Protein AF-A0A7K0PP80-F1 (afdb_monomer)

pLDDT: mean 89.31, std 12.31, range [42.62, 97.88]

Nearest PDB structures (foldseek):
  7o0x-assembly1_C2  TM=4.422E-01  e=7.930E+00  Gemmatimonas phototrophica
  3tul-assembly5_B  TM=4.172E-01  e=7.485E+00  Salmonella enterica subsp. enterica serovar Typhimurium

Solvent-accessible surface area (backbone atoms only — not comparable to full-atom values): 4107 Å² total; per-residue (Å²): 133,89,82,70,53,72,67,57,47,51,51,53,52,51,52,38,52,51,51,24,52,51,23,45,53,48,19,52,48,34,56,71,46,39,82,81,47,61,79,92,53,33,64,58,30,52,51,51,20,51,52,26,42,54,49,20,55,50,33,49,51,51,46,52,51,52,46,65,72,46,63,72,77,76,121

Foldseek 3Di:
DDDDDPVRLVVVLVVLVVLLVVLQVLLVCLVVCLVVDDVVCSVVSNVSSVVSVVSNVVSVVVNVVSCVVVVNDPD

Mean predicted aligned error: 5.25 Å

Structure (mmCIF, N/CA/C/O backbone):
data_AF-A0A7K0PP80-F1
#
_entry.id   AF-A0A7K0PP80-F1
#
loop_
_atom_site.group_PDB
_atom_site.id
_atom_site.type_symbol
_atom_site.label_atom_id
_atom_site.label_alt_id
_atom_site.label_comp_id
_atom_site.label_asym_id
_atom_site.label_entity_id
_atom_site.label_seq_id
_atom_site.pdbx_PDB_ins_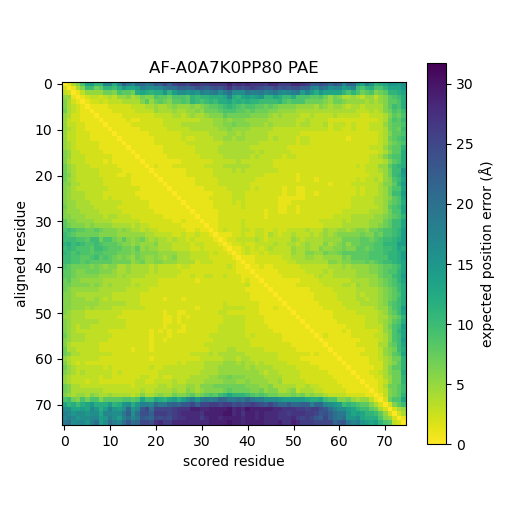code
_atom_site.Cartn_x
_atom_site.Cartn_y
_atom_site.Cartn_z
_atom_site.occupancy
_atom_site.B_iso_or_equiv
_atom_site.auth_seq_id
_atom_site.auth_comp_id
_atom_site.auth_asym_id
_atom_site.auth_atom_id
_atom_site.pdbx_PDB_model_num
ATOM 1 N N . MET A 1 1 ? 18.288 -11.747 -21.688 1.00 57.50 1 MET A N 1
ATOM 2 C CA . MET A 1 1 ? 17.446 -10.893 -20.826 1.00 57.50 1 MET A CA 1
ATOM 3 C C . MET A 1 1 ? 16.057 -10.898 -21.454 1.00 57.50 1 MET A C 1
ATOM 5 O O . MET A 1 1 ? 15.993 -10.972 -22.673 1.00 57.50 1 MET A O 1
ATOM 9 N N . LEU A 1 2 ? 14.977 -10.984 -20.676 1.00 66.12 2 LEU A N 1
ATOM 10 C CA . LEU A 1 2 ? 13.619 -10.904 -21.232 1.00 66.12 2 LEU A CA 1
ATOM 11 C C . LEU A 1 2 ? 13.306 -9.429 -21.490 1.00 66.12 2 LEU A C 1
ATOM 13 O O . LEU A 1 2 ? 13.205 -8.669 -20.531 1.00 66.12 2 LEU A O 1
ATOM 17 N N . ASP A 1 3 ? 13.162 -9.049 -22.757 1.00 77.75 3 ASP A N 1
ATOM 18 C CA . ASP A 1 3 ? 12.790 -7.686 -23.134 1.00 77.75 3 ASP A CA 1
ATOM 19 C C . ASP A 1 3 ? 11.269 -7.531 -23.100 1.00 77.75 3 ASP A C 1
ATOM 21 O O . ASP A 1 3 ? 10.526 -8.254 -23.769 1.00 77.75 3 ASP A O 1
ATOM 25 N N . LEU A 1 4 ? 10.798 -6.589 -22.284 1.00 82.38 4 LEU A N 1
ATOM 26 C CA . LEU A 1 4 ? 9.390 -6.215 -22.220 1.00 82.38 4 LEU A CA 1
ATOM 27 C C . LEU A 1 4 ? 9.092 -5.194 -23.316 1.00 82.38 4 LEU A C 1
ATOM 29 O O . LEU A 1 4 ? 9.819 -4.218 -23.486 1.00 82.38 4 LEU A O 1
ATOM 33 N N . THR A 1 5 ? 7.973 -5.363 -24.016 1.00 89.00 5 THR A N 1
ATOM 34 C CA . THR A 1 5 ? 7.454 -4.282 -24.866 1.00 89.00 5 THR A CA 1
ATOM 35 C C . THR A 1 5 ? 7.071 -3.076 -24.001 1.00 89.00 5 THR A C 1
ATOM 37 O O . THR A 1 5 ? 6.687 -3.231 -22.837 1.00 89.00 5 THR A O 1
ATOM 40 N N . ALA A 1 6 ? 7.101 -1.867 -24.571 1.00 85.75 6 ALA A N 1
ATOM 41 C CA . ALA A 1 6 ? 6.772 -0.634 -23.848 1.00 85.75 6 ALA A CA 1
ATOM 42 C C . ALA A 1 6 ? 5.410 -0.700 -23.127 1.00 85.75 6 ALA A C 1
ATOM 44 O O . ALA A 1 6 ? 5.272 -0.237 -21.996 1.00 85.75 6 ALA A O 1
ATOM 45 N N . ASN A 1 7 ? 4.407 -1.333 -23.741 1.00 89.75 7 ASN A N 1
ATOM 46 C CA . ASN A 1 7 ? 3.091 -1.505 -23.125 1.00 89.75 7 ASN A CA 1
ATOM 47 C C . ASN A 1 7 ? 3.122 -2.468 -21.930 1.00 89.75 7 ASN A C 1
ATOM 49 O O . ASN A 1 7 ? 2.471 -2.206 -20.917 1.00 89.75 7 ASN A O 1
ATOM 53 N N . GLN A 1 8 ? 3.886 -3.561 -22.012 1.00 88.69 8 GLN A N 1
ATOM 54 C CA . GLN A 1 8 ? 4.031 -4.508 -20.902 1.00 88.69 8 GLN A CA 1
ATOM 55 C C . GLN A 1 8 ? 4.748 -3.860 -19.716 1.00 88.69 8 GLN A C 1
ATOM 57 O O . GLN A 1 8 ? 4.288 -3.992 -18.583 1.00 88.69 8 GLN A O 1
ATOM 62 N N . TRP A 1 9 ? 5.817 -3.104 -19.977 1.00 88.31 9 TRP A N 1
ATOM 63 C CA . TRP A 1 9 ? 6.537 -2.371 -18.937 1.00 88.31 9 TRP A CA 1
ATOM 64 C C . TRP A 1 9 ? 5.643 -1.337 -18.241 1.00 88.31 9 TRP A C 1
ATOM 66 O O . TRP A 1 9 ? 5.510 -1.368 -17.018 1.00 88.31 9 TRP A O 1
ATOM 76 N N . ASN A 1 10 ? 4.949 -0.489 -19.013 1.00 89.94 10 ASN A N 1
ATOM 77 C CA . ASN A 1 10 ? 4.035 0.524 -18.470 1.00 89.94 10 ASN A CA 1
ATOM 78 C C . ASN A 1 10 ? 2.899 -0.098 -17.651 1.00 89.94 10 ASN A C 1
ATOM 80 O O . ASN A 1 10 ? 2.496 0.443 -16.622 1.00 89.94 10 ASN A O 1
ATOM 84 N N . 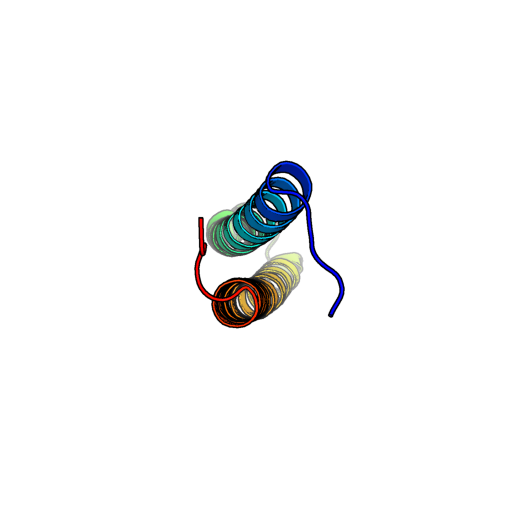THR A 1 11 ? 2.387 -1.252 -18.081 1.00 92.50 11 THR A N 1
ATOM 85 C CA . THR A 1 11 ? 1.347 -1.973 -17.338 1.00 92.50 11 THR A CA 1
ATOM 86 C C . THR A 1 11 ? 1.856 -2.402 -15.964 1.00 92.50 11 THR A C 1
ATOM 88 O O . THR A 1 11 ? 1.205 -2.130 -14.957 1.00 92.50 11 THR A O 1
ATOM 91 N N . ILE A 1 12 ? 3.035 -3.026 -15.903 1.00 92.19 12 ILE A N 1
ATOM 92 C CA . ILE A 1 12 ? 3.634 -3.491 -14.644 1.00 92.19 12 ILE A CA 1
ATOM 93 C C . ILE A 1 12 ? 3.962 -2.306 -13.726 1.00 92.19 12 ILE A C 1
AT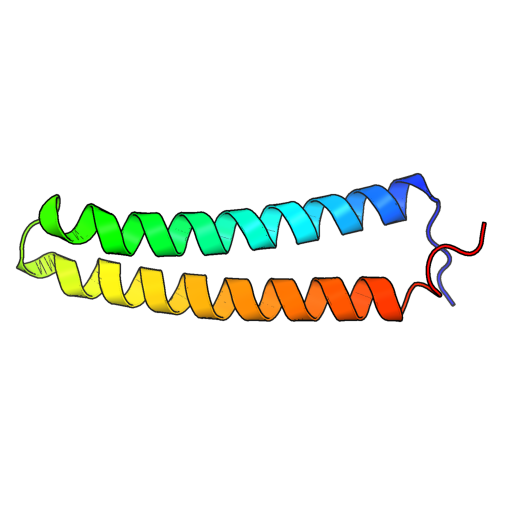OM 95 O O . ILE A 1 12 ? 3.621 -2.332 -12.542 1.00 92.19 12 ILE A O 1
ATOM 99 N N . TYR A 1 13 ? 4.539 -1.237 -14.280 1.00 90.81 13 TYR A N 1
ATOM 100 C CA . TYR A 1 13 ? 4.819 0.006 -13.560 1.00 90.81 13 TYR A CA 1
ATOM 101 C C . TYR A 1 13 ? 3.555 0.585 -12.904 1.00 90.81 13 TYR A C 1
ATOM 103 O O . TYR A 1 13 ? 3.537 0.866 -11.702 1.00 90.81 13 TYR A O 1
ATOM 111 N N . ASN A 1 14 ? 2.466 0.700 -13.670 1.00 93.19 14 ASN A N 1
ATOM 112 C CA . ASN A 1 14 ? 1.196 1.231 -13.176 1.00 93.19 14 ASN A CA 1
ATOM 113 C C . ASN A 1 14 ? 0.562 0.332 -12.108 1.00 93.19 14 ASN A C 1
ATOM 115 O O . ASN A 1 14 ? 0.007 0.847 -11.138 1.00 93.19 14 ASN A O 1
ATOM 119 N N . VAL A 1 15 ? 0.673 -0.994 -12.232 1.00 95.50 15 VAL A N 1
ATOM 120 C CA . VAL A 1 15 ? 0.165 -1.939 -11.222 1.00 95.50 15 VAL A CA 1
ATOM 121 C C . VAL A 1 15 ? 0.930 -1.813 -9.904 1.00 95.50 15 VAL A C 1
ATOM 123 O O . VAL A 1 15 ? 0.308 -1.785 -8.841 1.00 95.50 15 VAL A O 1
ATOM 126 N N . PHE A 1 16 ? 2.258 -1.685 -9.941 1.00 93.50 16 PHE A N 1
ATOM 127 C CA . PHE A 1 16 ? 3.048 -1.478 -8.724 1.00 93.50 16 PHE A CA 1
ATOM 128 C C . PHE A 1 16 ? 2.772 -0.121 -8.073 1.00 93.50 16 PHE A C 1
ATOM 130 O O . PHE A 1 16 ? 2.614 -0.060 -6.852 1.00 93.50 16 PHE A O 1
ATOM 137 N N . SER A 1 17 ? 2.636 0.941 -8.871 1.00 92.81 17 SER A N 1
ATOM 138 C CA . SER A 1 17 ? 2.236 2.269 -8.387 1.00 92.81 17 SER A CA 1
ATOM 139 C C . SER A 1 17 ? 0.851 2.238 -7.726 1.00 92.81 17 SER A C 1
ATOM 141 O O . SER A 1 17 ? 0.670 2.705 -6.598 1.00 92.81 17 SER A O 1
ATOM 143 N N . PHE A 1 18 ? -0.121 1.593 -8.376 1.00 95.75 18 PHE A N 1
ATOM 144 C CA . PHE A 1 18 ? -1.466 1.415 -7.837 1.00 95.75 18 PHE A CA 1
ATOM 145 C C . PHE A 1 18 ? -1.467 0.616 -6.527 1.00 95.75 18 PHE A C 1
ATOM 147 O O . PHE A 1 18 ? -2.121 1.014 -5.558 1.00 95.75 18 PHE A O 1
ATOM 154 N N . GLY A 1 19 ? -0.716 -0.487 -6.471 1.00 95.25 19 GLY A N 1
ATOM 155 C CA . GLY A 1 19 ? -0.571 -1.300 -5.266 1.00 95.25 19 GLY A CA 1
ATOM 156 C C . GLY A 1 19 ? 0.027 -0.510 -4.102 1.00 95.25 19 GLY A C 1
ATOM 157 O O . GLY A 1 19 ? -0.514 -0.547 -2.996 1.00 95.25 19 GLY A O 1
ATOM 158 N N . LEU A 1 20 ? 1.077 0.279 -4.358 1.00 94.62 20 LEU A N 1
ATOM 159 C CA . LEU A 1 20 ? 1.711 1.141 -3.360 1.00 94.62 20 LEU A CA 1
ATOM 160 C C . LEU A 1 20 ? 0.712 2.131 -2.749 1.00 94.62 20 LEU A C 1
ATOM 162 O O . LEU A 1 20 ? 0.537 2.169 -1.528 1.00 94.62 20 LEU A O 1
ATOM 166 N N . VAL A 1 21 ? 0.031 2.908 -3.595 1.00 96.38 21 VAL A N 1
ATOM 167 C CA . VAL A 1 21 ? -0.930 3.924 -3.142 1.00 96.38 21 VAL A CA 1
ATOM 168 C C . VAL A 1 21 ? -2.100 3.280 -2.400 1.00 96.38 21 VAL A C 1
ATOM 170 O O . VAL A 1 21 ? -2.511 3.785 -1.356 1.00 96.38 21 VAL A O 1
ATOM 173 N N . SER A 1 22 ? -2.594 2.133 -2.873 1.00 96.81 22 SER A N 1
ATOM 174 C CA . SER A 1 22 ? -3.698 1.409 -2.230 1.00 96.81 22 SER A CA 1
ATOM 175 C C . SER A 1 22 ? -3.352 0.955 -0.809 1.00 96.81 22 SER A C 1
ATOM 177 O O . SER A 1 22 ? -4.166 1.105 0.103 1.00 96.81 22 SER A O 1
ATOM 179 N N . MET A 1 23 ? -2.136 0.447 -0.585 1.00 97.12 23 MET A N 1
ATOM 180 C CA . MET A 1 23 ? -1.688 -0.006 0.739 1.00 97.12 23 MET A CA 1
ATOM 181 C C . MET A 1 23 ? -1.498 1.159 1.719 1.00 97.12 23 MET A C 1
ATOM 183 O O . MET A 1 23 ? -1.892 1.066 2.887 1.00 97.12 23 MET A O 1
ATOM 187 N N . LEU A 1 24 ? -0.958 2.287 1.248 1.00 96.00 24 LEU A N 1
ATOM 188 C CA . LEU A 1 24 ? -0.812 3.498 2.062 1.00 96.00 24 LEU A CA 1
ATOM 189 C C . LEU A 1 24 ? -2.173 4.114 2.411 1.00 96.00 24 LEU A C 1
ATOM 191 O O . LEU A 1 24 ? -2.424 4.427 3.575 1.00 96.00 24 LEU A O 1
ATOM 195 N N . ALA A 1 25 ? -3.080 4.222 1.439 1.00 97.31 25 ALA A N 1
ATOM 196 C CA . ALA A 1 25 ? -4.433 4.722 1.669 1.00 97.31 25 ALA A CA 1
ATOM 197 C C . ALA A 1 25 ? -5.209 3.831 2.652 1.00 97.31 25 ALA A C 1
ATOM 199 O O . ALA A 1 25 ? -5.851 4.343 3.570 1.00 97.31 25 ALA A O 1
ATOM 200 N N . CYS A 1 26 ? -5.097 2.504 2.512 1.00 96.75 26 CYS A N 1
ATOM 201 C CA . CYS A 1 26 ? -5.707 1.549 3.436 1.00 96.75 26 CYS A CA 1
ATOM 202 C C . CYS A 1 26 ? -5.181 1.738 4.865 1.00 96.75 26 CYS A C 1
ATOM 204 O O . CYS A 1 26 ? -5.981 1.868 5.786 1.00 96.75 26 CYS A O 1
ATOM 206 N N . THR A 1 27 ? -3.860 1.873 5.032 1.00 96.81 27 THR A N 1
ATOM 207 C CA . THR A 1 27 ? -3.215 2.136 6.332 1.00 96.81 27 THR A CA 1
ATOM 208 C C . THR A 1 27 ? -3.801 3.363 7.024 1.00 96.81 27 THR A C 1
ATOM 210 O O . THR A 1 27 ? -4.181 3.308 8.194 1.00 96.81 27 THR A O 1
ATOM 213 N N . VAL A 1 28 ? -3.885 4.484 6.304 1.00 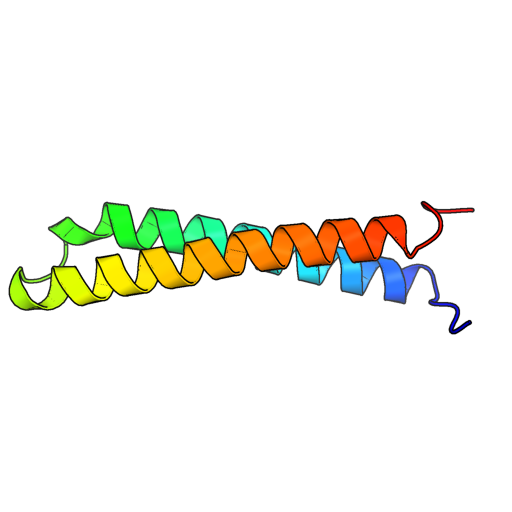96.81 28 VAL A N 1
ATOM 214 C CA . VAL A 1 28 ? -4.423 5.735 6.854 1.00 96.81 28 VAL A CA 1
ATOM 215 C C . VAL A 1 28 ? -5.896 5.563 7.210 1.00 96.81 28 VAL A C 1
ATOM 217 O O . VAL A 1 28 ? -6.324 5.962 8.293 1.00 96.81 28 VAL A O 1
ATOM 220 N N . TYR A 1 29 ? -6.675 4.927 6.336 1.00 96.44 29 TYR A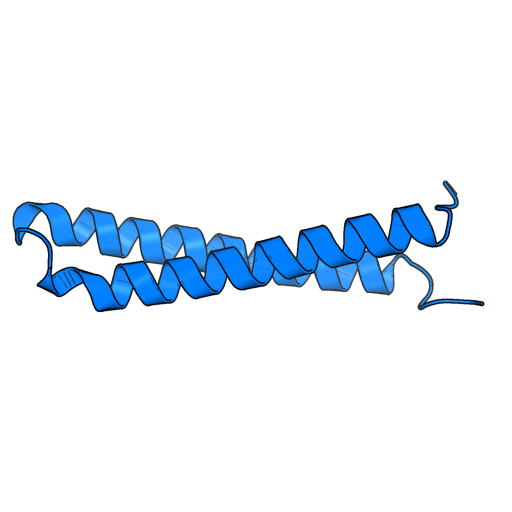 N 1
ATOM 221 C CA . TYR A 1 29 ? -8.094 4.700 6.574 1.00 96.44 29 TYR A CA 1
ATOM 222 C C . TYR A 1 29 ? -8.346 3.834 7.813 1.00 96.44 29 TYR A C 1
ATOM 224 O O . TYR A 1 29 ? -9.193 4.177 8.642 1.00 96.44 29 TYR A O 1
ATOM 232 N N . THR A 1 30 ? -7.617 2.732 7.988 1.00 95.12 30 THR A N 1
ATOM 233 C CA . THR A 1 30 ? -7.797 1.828 9.132 1.00 95.12 30 THR A CA 1
ATOM 234 C C . THR A 1 30 ? -7.370 2.466 10.455 1.00 95.12 30 THR A C 1
ATOM 236 O O . THR A 1 30 ? -8.002 2.194 11.475 1.00 95.12 30 THR A O 1
ATOM 239 N N . LEU A 1 31 ? -6.389 3.378 10.450 1.00 94.00 31 LEU A N 1
ATOM 240 C CA . LEU A 1 31 ? -6.027 4.186 11.625 1.00 94.00 31 LEU A CA 1
ATOM 241 C C . LEU A 1 31 ? -7.092 5.244 11.951 1.00 94.00 31 LEU A C 1
ATOM 243 O O . LEU A 1 31 ? -7.530 5.364 13.092 1.00 94.00 31 LEU A O 1
ATOM 247 N N . VAL A 1 32 ? -7.572 5.992 10.956 1.00 95.56 32 VAL A N 1
ATOM 248 C CA . VAL A 1 32 ? -8.577 7.050 11.175 1.00 95.56 32 VAL A CA 1
ATOM 249 C C . VAL A 1 32 ? -9.943 6.466 11.562 1.00 95.56 32 VAL A C 1
ATOM 251 O O . VAL A 1 32 ? -10.689 7.061 12.340 1.00 95.56 32 VAL A O 1
ATOM 254 N N . SER A 1 33 ? -10.287 5.282 11.054 1.00 93.38 33 SER A N 1
ATOM 255 C CA . SER A 1 33 ? -11.584 4.637 11.299 1.00 93.38 33 SER A CA 1
ATOM 256 C C . SER A 1 33 ? -11.695 3.917 12.650 1.00 93.38 33 SER A C 1
ATOM 258 O O . SER A 1 33 ? -12.774 3.415 12.972 1.00 93.38 33 SER A O 1
ATOM 260 N N . GLN A 1 34 ? -10.654 3.919 13.492 1.00 91.62 34 GLN A N 1
ATOM 261 C CA . GLN A 1 34 ? -10.666 3.249 14.802 1.00 91.62 34 GLN A CA 1
ATOM 262 C C . GLN A 1 34 ? -11.829 3.672 15.712 1.00 91.62 34 GLN A C 1
ATOM 264 O O . GLN A 1 34 ? -12.384 2.851 16.446 1.00 91.62 34 GLN A O 1
ATOM 269 N N . SER A 1 35 ? -12.220 4.947 15.676 1.00 92.12 35 SER A N 1
ATOM 270 C CA . SER A 1 35 ? -13.324 5.471 16.490 1.00 92.12 35 SER A CA 1
ATOM 271 C C . SER A 1 35 ? -14.699 4.975 16.035 1.00 92.12 35 SER A C 1
ATOM 273 O O . SER A 1 35 ? -15.635 4.980 16.833 1.00 92.12 35 SER A O 1
ATOM 275 N N . ARG A 1 36 ? -14.817 4.497 14.789 1.00 92.75 36 ARG A N 1
ATOM 276 C CA . ARG A 1 36 ? -16.072 4.036 14.175 1.00 92.75 36 ARG A CA 1
ATOM 277 C C . ARG A 1 36 ? -16.410 2.578 14.496 1.00 92.75 36 ARG A C 1
ATOM 279 O O . ARG A 1 36 ? -17.500 2.130 14.159 1.00 92.75 36 ARG A O 1
ATOM 286 N N . VAL A 1 37 ? -15.504 1.837 15.142 1.00 92.75 37 VAL A N 1
ATOM 287 C CA . VAL A 1 37 ? -15.729 0.441 15.551 1.00 92.75 37 VAL A CA 1
ATOM 288 C C . VAL A 1 37 ? -15.800 0.290 17.069 1.00 92.75 37 VAL A C 1
ATOM 290 O O . VAL A 1 37 ? -15.218 1.069 17.834 1.00 92.75 37 VAL A O 1
ATOM 293 N N . LEU A 1 38 ? -16.500 -0.762 17.506 1.00 94.00 38 LEU A N 1
ATOM 294 C CA . LEU A 1 38 ? -16.598 -1.139 18.916 1.00 94.00 38 LEU A CA 1
ATOM 295 C C . LEU A 1 38 ? -15.193 -1.289 19.533 1.00 94.00 38 LEU A C 1
ATOM 297 O O . LEU A 1 38 ? -14.323 -1.889 18.894 1.00 94.00 38 LEU A O 1
ATOM 301 N N . PRO A 1 39 ? -14.970 -0.834 20.783 1.00 92.56 39 PRO A N 1
ATOM 302 C CA . PRO A 1 39 ? -13.653 -0.861 21.425 1.00 92.56 39 PRO A CA 1
ATOM 303 C C . PRO A 1 39 ? -12.948 -2.222 21.370 1.00 92.56 39 PRO A C 1
ATOM 305 O O . PRO A 1 39 ? -11.748 -2.274 21.118 1.00 92.56 39 PRO A O 1
ATOM 308 N N . LYS A 1 40 ? -13.706 -3.322 21.493 1.00 95.31 40 LYS A N 1
ATOM 309 C CA . LYS A 1 40 ? -13.185 -4.697 21.413 1.00 95.31 40 LYS A CA 1
ATOM 310 C C . LYS A 1 40 ? -12.516 -5.065 20.078 1.00 95.31 40 LYS A C 1
ATOM 312 O O . LYS A 1 40 ? -11.711 -5.986 20.057 1.00 95.31 40 LYS A O 1
ATOM 317 N N . TYR A 1 41 ? -12.825 -4.372 18.979 1.00 94.50 41 TYR A N 1
ATOM 318 C CA . TYR A 1 41 ? -12.284 -4.670 17.643 1.00 94.50 41 TYR A CA 1
ATOM 319 C C . TYR A 1 41 ? -11.214 -3.676 17.174 1.00 94.50 41 TYR A C 1
ATOM 321 O O . TYR A 1 41 ? -10.613 -3.875 16.121 1.00 94.50 41 TYR A O 1
ATOM 329 N N . ARG A 1 42 ? -10.922 -2.621 17.945 1.00 93.56 42 ARG A N 1
ATOM 330 C CA . ARG A 1 42 ? -9.953 -1.583 17.546 1.00 93.56 42 ARG A CA 1
ATOM 331 C C . ARG A 1 42 ? -8.546 -2.132 17.337 1.00 93.56 42 ARG A C 1
ATOM 333 O O . ARG A 1 42 ? -7.862 -1.692 16.419 1.00 93.56 42 ARG A O 1
ATOM 340 N N . ASN A 1 43 ? -8.144 -3.127 18.127 1.00 93.44 43 ASN A N 1
ATOM 341 C CA . ASN A 1 43 ? -6.841 -3.775 17.969 1.00 93.44 43 ASN A CA 1
ATOM 342 C C . ASN A 1 43 ? -6.699 -4.469 16.608 1.00 93.44 43 ASN A C 1
ATOM 344 O O . ASN A 1 43 ? -5.620 -4.435 16.026 1.00 93.44 43 ASN A O 1
ATOM 348 N N . ALA A 1 44 ? -7.785 -5.027 16.062 1.00 95.00 44 ALA A N 1
ATOM 349 C CA . ALA A 1 44 ? -7.760 -5.622 14.728 1.00 95.00 44 ALA A CA 1
ATOM 350 C C . ALA A 1 44 ? -7.514 -4.564 13.636 1.00 95.00 44 ALA A C 1
ATOM 352 O O . ALA A 1 44 ? -6.771 -4.826 12.694 1.00 95.00 44 ALA A O 1
ATOM 353 N N . LEU A 1 45 ? -8.059 -3.349 13.786 1.00 94.94 45 LEU A N 1
ATOM 354 C CA . LEU A 1 45 ? -7.776 -2.241 12.863 1.00 94.94 45 LEU A CA 1
ATOM 355 C C . LEU A 1 45 ? -6.331 -1.742 12.968 1.00 94.94 45 LEU A C 1
ATOM 357 O O . LEU A 1 45 ? -5.711 -1.472 11.940 1.00 94.94 45 LEU A O 1
ATOM 361 N N . VAL A 1 46 ? -5.767 -1.653 14.178 1.00 94.88 46 VAL A N 1
ATOM 362 C CA . VAL A 1 46 ? -4.344 -1.297 14.362 1.00 94.88 46 VAL A CA 1
ATOM 363 C C . VAL A 1 46 ? -3.447 -2.332 13.695 1.00 94.88 46 VAL A C 1
ATOM 365 O O . VAL A 1 46 ? -2.544 -1.969 12.945 1.00 94.88 46 VAL A O 1
ATOM 3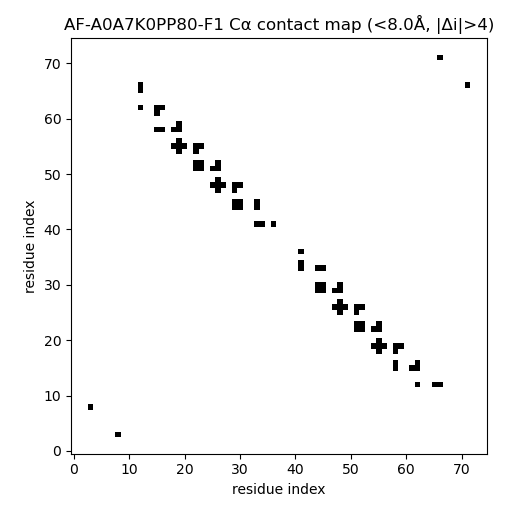68 N N . LEU A 1 47 ? -3.732 -3.617 13.917 1.00 96.56 47 LEU A N 1
ATOM 369 C CA . LEU A 1 47 ? -2.999 -4.712 13.291 1.00 96.56 47 LEU A CA 1
ATOM 370 C C . LEU A 1 47 ? -3.086 -4.634 11.762 1.00 96.56 47 LEU A C 1
ATOM 372 O O . LEU A 1 47 ? -2.059 -4.706 11.092 1.00 96.56 47 LEU A O 1
ATOM 376 N N . SER A 1 48 ? -4.286 -4.424 11.212 1.00 96.19 48 SER A N 1
ATOM 377 C CA . SER A 1 48 ? -4.481 -4.256 9.768 1.00 96.19 48 SER A CA 1
ATOM 378 C C . SER A 1 48 ? -3.671 -3.080 9.224 1.00 96.19 48 SER A C 1
ATOM 380 O O . SER A 1 48 ? -3.009 -3.231 8.205 1.00 96.19 48 SER A O 1
ATOM 382 N N . SER A 1 49 ? -3.669 -1.947 9.933 1.00 95.94 49 SER A N 1
ATOM 383 C CA . SER A 1 49 ? -2.899 -0.754 9.556 1.00 95.94 49 SER A CA 1
ATOM 384 C C . SER A 1 49 ? -1.398 -1.039 9.512 1.00 95.94 49 SER A C 1
ATOM 386 O O . SER A 1 49 ? -0.701 -0.630 8.589 1.00 95.94 49 SER A O 1
ATOM 388 N N . MET A 1 50 ? -0.887 -1.770 10.504 1.00 97.44 50 MET A N 1
ATOM 389 C CA . MET A 1 50 ? 0.519 -2.165 10.558 1.00 97.44 50 MET A CA 1
ATOM 390 C C . MET A 1 50 ? 0.888 -3.069 9.376 1.00 97.44 50 MET A C 1
ATOM 392 O O . MET A 1 50 ? 1.912 -2.852 8.731 1.00 97.44 50 MET A O 1
ATOM 396 N N . VAL A 1 51 ? 0.042 -4.051 9.053 1.00 97.88 51 VAL A N 1
ATOM 397 C CA . VAL A 1 51 ? 0.266 -4.961 7.919 1.00 97.88 51 VAL A CA 1
ATOM 398 C C . VAL A 1 51 ? 0.268 -4.198 6.595 1.00 97.88 51 VAL A C 1
ATOM 400 O O . VAL A 1 51 ? 1.181 -4.378 5.789 1.00 97.88 51 VAL A O 1
ATOM 403 N N . THR A 1 52 ? -0.706 -3.316 6.371 1.00 97.19 52 THR A N 1
ATOM 404 C CA . THR A 1 52 ? -0.785 -2.530 5.132 1.00 97.19 52 THR A CA 1
ATOM 405 C C . THR A 1 52 ? 0.366 -1.534 5.014 1.00 97.19 52 THR A C 1
ATOM 407 O O . THR A 1 52 ? 0.850 -1.299 3.910 1.00 97.19 52 THR A O 1
ATOM 410 N N . PHE A 1 53 ? 0.882 -1.014 6.129 1.00 96.69 53 PHE A N 1
ATOM 411 C CA . PHE A 1 53 ? 2.061 -0.149 6.126 1.00 96.69 53 PHE A CA 1
ATOM 412 C C . PHE A 1 53 ? 3.323 -0.908 5.702 1.00 96.69 53 PHE A C 1
ATOM 414 O O . PHE A 1 53 ? 4.065 -0.455 4.827 1.00 96.69 53 PHE A O 1
ATOM 421 N N . ILE A 1 54 ? 3.537 -2.100 6.269 1.00 97.25 54 ILE A N 1
ATOM 422 C CA . ILE A 1 54 ? 4.646 -2.983 5.887 1.00 97.25 54 ILE A CA 1
ATOM 423 C C . ILE A 1 54 ? 4.535 -3.341 4.402 1.00 97.25 54 ILE A C 1
ATOM 425 O O . ILE A 1 54 ? 5.526 -3.245 3.676 1.00 97.25 54 ILE A O 1
ATOM 429 N N . ALA A 1 55 ? 3.338 -3.699 3.931 1.00 97.00 55 ALA A N 1
ATOM 430 C CA . ALA A 1 55 ? 3.092 -3.984 2.521 1.00 97.00 55 ALA A CA 1
ATOM 431 C C . ALA A 1 55 ? 3.404 -2.771 1.630 1.00 97.00 55 ALA A C 1
ATOM 433 O O . ALA A 1 55 ? 4.085 -2.928 0.620 1.00 97.00 55 ALA A O 1
ATOM 434 N N . GLY A 1 56 ? 2.993 -1.561 2.025 1.00 96.38 56 GLY A N 1
ATOM 435 C CA . GLY A 1 56 ? 3.324 -0.320 1.321 1.00 96.38 56 GLY A CA 1
ATOM 436 C C . GLY A 1 56 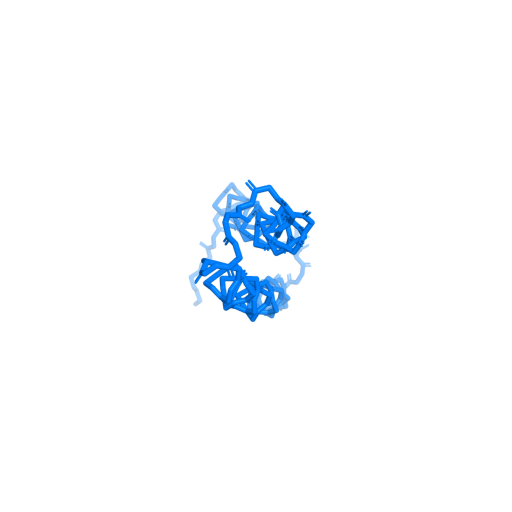? 4.834 -0.125 1.158 1.00 96.38 56 GLY A C 1
ATOM 437 O O . GLY A 1 56 ? 5.310 0.102 0.049 1.00 96.38 56 GLY A O 1
ATOM 438 N N . TYR A 1 57 ? 5.616 -0.319 2.223 1.00 96.38 57 TYR A N 1
ATOM 439 C CA . TYR A 1 57 ? 7.081 -0.271 2.136 1.00 96.38 57 TYR A CA 1
ATOM 440 C C . TYR A 1 57 ? 7.651 -1.303 1.146 1.00 96.38 57 TYR A C 1
ATOM 442 O O . TYR A 1 57 ? 8.554 -0.993 0.367 1.00 96.38 57 TYR A O 1
ATOM 450 N N . HIS A 1 58 ? 7.112 -2.524 1.135 1.00 96.38 58 HIS A N 1
ATOM 451 C CA . HIS A 1 58 ? 7.563 -3.565 0.209 1.00 96.38 58 HIS A CA 1
ATOM 452 C C . HIS A 1 58 ? 7.210 -3.227 -1.243 1.00 96.38 58 HIS A C 1
ATOM 454 O O . HIS A 1 58 ? 8.062 -3.386 -2.114 1.00 96.38 58 HIS A O 1
ATOM 460 N N . TYR A 1 59 ? 6.014 -2.691 -1.503 1.00 95.25 59 TYR A N 1
ATOM 461 C CA . TYR A 1 59 ? 5.631 -2.197 -2.829 1.00 95.25 59 TYR A CA 1
ATOM 462 C C . TYR A 1 59 ? 6.546 -1.070 -3.306 1.00 95.25 59 TYR A C 1
ATOM 464 O O . TYR A 1 59 ? 6.940 -1.066 -4.469 1.00 95.25 59 TYR A O 1
ATOM 472 N N . TRP A 1 60 ? 6.947 -0.159 -2.416 1.00 92.94 60 TRP A N 1
ATOM 473 C CA . TRP A 1 60 ? 7.890 0.904 -2.762 1.00 92.94 60 TRP A CA 1
ATOM 474 C C . TRP A 1 60 ? 9.255 0.341 -3.168 1.00 92.94 60 TRP A C 1
ATOM 476 O O . TRP A 1 60 ? 9.820 0.745 -4.183 1.00 92.94 60 TRP A O 1
ATOM 486 N N . ARG A 1 61 ? 9.765 -0.655 -2.433 1.00 94.94 61 ARG A N 1
ATOM 487 C CA . ARG A 1 61 ? 11.027 -1.320 -2.789 1.00 94.94 61 ARG A CA 1
ATOM 488 C C . ARG A 1 61 ? 10.943 -2.101 -4.096 1.00 94.94 61 ARG A C 1
ATOM 490 O O . ARG A 1 61 ? 11.878 -2.032 -4.886 1.00 94.94 61 ARG A O 1
ATOM 497 N N . ILE A 1 62 ? 9.843 -2.816 -4.332 1.00 93.12 62 ILE A N 1
ATOM 498 C CA . ILE A 1 62 ? 9.606 -3.536 -5.592 1.00 93.12 62 ILE A CA 1
ATOM 499 C C . ILE A 1 62 ? 9.565 -2.549 -6.757 1.00 93.12 62 ILE A C 1
ATOM 501 O O . ILE A 1 62 ? 10.197 -2.787 -7.779 1.00 93.12 62 ILE A O 1
ATOM 505 N N . PHE A 1 63 ? 8.873 -1.424 -6.589 1.00 90.88 63 PHE A N 1
ATOM 506 C CA . PHE A 1 63 ? 8.764 -0.385 -7.604 1.00 90.88 63 PHE A CA 1
ATOM 507 C C . PHE A 1 63 ? 10.122 0.234 -7.961 1.00 90.88 63 PHE A C 1
ATOM 509 O O . PHE A 1 63 ? 10.456 0.335 -9.144 1.00 90.88 63 PHE A O 1
ATOM 516 N N . ASN A 1 64 ? 10.933 0.587 -6.957 1.00 89.94 64 ASN A N 1
ATOM 517 C CA . ASN A 1 64 ? 12.285 1.106 -7.184 1.00 89.94 64 ASN A CA 1
ATOM 518 C C . ASN A 1 64 ? 13.169 0.050 -7.856 1.00 89.94 64 ASN A C 1
ATOM 520 O O . ASN A 1 64 ? 13.774 0.330 -8.882 1.00 89.94 64 ASN A O 1
ATOM 524 N N . SER A 1 65 ? 13.166 -1.186 -7.345 1.00 90.31 65 SER A N 1
ATOM 525 C CA . SER A 1 65 ? 13.949 -2.286 -7.917 1.00 90.31 65 SER A CA 1
ATOM 526 C C . SER A 1 65 ? 13.550 -2.600 -9.359 1.00 90.31 65 SER A C 1
ATOM 528 O O . SER A 1 65 ? 14.421 -2.855 -10.183 1.00 90.31 65 SER A O 1
ATOM 530 N N . PHE A 1 66 ? 12.256 -2.561 -9.684 1.00 88.12 66 PHE A N 1
ATOM 531 C CA . PHE A 1 66 ? 11.765 -2.748 -11.047 1.00 88.12 66 PHE A CA 1
ATOM 532 C C . PHE A 1 66 ? 12.234 -1.617 -11.966 1.00 88.12 66 PHE A C 1
ATOM 534 O O . PHE A 1 66 ? 12.700 -1.887 -13.070 1.00 88.12 66 PHE A O 1
ATOM 541 N N . THR A 1 67 ? 12.164 -0.368 -11.502 1.00 85.25 67 THR A N 1
ATOM 542 C CA . THR A 1 67 ? 12.609 0.814 -12.258 1.00 85.25 67 THR A CA 1
ATOM 543 C C . THR A 1 67 ? 14.125 0.818 -12.477 1.00 85.25 67 THR A C 1
ATOM 545 O O . THR A 1 67 ? 14.585 1.120 -13.570 1.00 85.25 67 THR A O 1
ATOM 548 N N . GLU A 1 68 ? 14.910 0.431 -11.471 1.00 86.31 68 GLU A N 1
ATOM 549 C CA . GLU A 1 68 ? 16.373 0.325 -11.559 1.00 86.31 68 GLU A CA 1
ATOM 550 C C . GLU A 1 68 ? 16.820 -0.839 -12.453 1.00 86.31 68 GLU A C 1
ATOM 552 O O . GLU A 1 68 ? 17.772 -0.701 -13.217 1.00 86.31 68 GLU A O 1
ATOM 557 N N . ALA A 1 69 ? 16.131 -1.984 -12.385 1.00 84.06 69 ALA A N 1
ATOM 558 C CA . ALA A 1 69 ? 16.430 -3.151 -13.218 1.00 8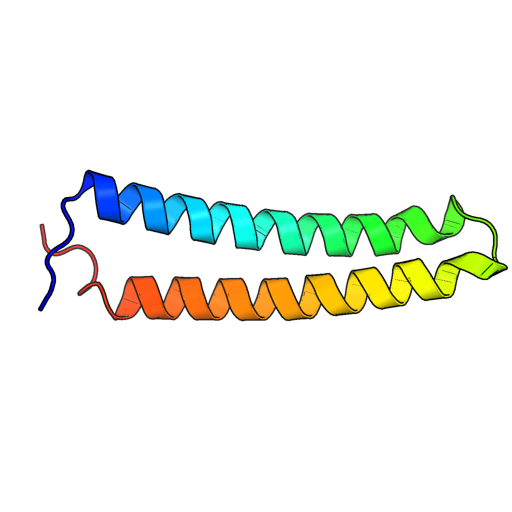4.06 69 ALA A CA 1
ATOM 559 C C . ALA A 1 69 ? 16.032 -2.951 -14.687 1.00 84.06 69 ALA A C 1
ATOM 561 O O . ALA A 1 69 ? 16.595 -3.591 -15.575 1.00 84.06 69 ALA A O 1
ATOM 562 N N . SER A 1 70 ? 15.062 -2.076 -14.949 1.00 72.19 70 SER A N 1
ATOM 563 C CA . SER A 1 70 ? 14.672 -1.674 -16.297 1.00 72.19 70 SER A CA 1
ATOM 564 C C . SER A 1 70 ? 15.470 -0.452 -16.729 1.00 72.19 70 SER A C 1
ATOM 566 O O . SER A 1 70 ? 14.902 0.623 -16.843 1.00 72.19 70 SER A O 1
ATOM 568 N N . ASP A 1 71 ? 16.783 -0.648 -16.922 1.00 62.38 71 ASP A N 1
ATOM 569 C CA . ASP A 1 71 ? 17.786 0.264 -17.510 1.00 62.38 71 ASP A CA 1
ATOM 570 C C . ASP A 1 71 ? 17.173 1.613 -17.942 1.00 62.38 71 ASP A C 1
ATOM 572 O O . ASP A 1 71 ? 16.792 1.779 -19.102 1.00 62.38 71 ASP A O 1
ATOM 576 N N . GLY A 1 72 ? 16.955 2.498 -16.952 1.00 54.47 72 GLY A N 1
ATOM 577 C CA . GLY A 1 72 ? 15.919 3.543 -16.946 1.00 54.47 72 GLY A CA 1
ATOM 578 C C . GLY A 1 72 ? 15.509 4.037 -18.328 1.00 54.47 72 GLY A C 1
ATOM 579 O O . GLY A 1 72 ? 16.202 4.880 -18.881 1.00 54.47 72 GLY A O 1
ATOM 580 N N . TYR A 1 73 ? 14.413 3.495 -18.875 1.00 49.66 73 TYR A N 1
ATOM 581 C CA . TYR A 1 73 ? 13.831 3.874 -20.169 1.00 49.66 73 TYR A CA 1
ATOM 582 C C . TYR A 1 73 ? 14.884 4.294 -21.215 1.00 49.66 73 TYR A C 1
ATOM 584 O O . TYR A 1 73 ? 14.928 5.447 -21.642 1.00 49.66 73 TYR A O 1
ATOM 592 N N . LYS A 1 74 ? 15.741 3.365 -21.649 1.00 42.62 74 LYS A N 1
ATOM 593 C CA . LYS A 1 74 ? 16.400 3.515 -22.953 1.00 42.62 74 LYS A CA 1
ATOM 594 C C . LYS A 1 74 ? 15.364 3.300 -24.058 1.00 42.62 74 LYS A C 1
ATOM 596 O O . LYS A 1 74 ? 15.210 2.194 -24.572 1.00 42.62 74 LYS A O 1
ATOM 601 N N . VAL A 1 75 ? 14.623 4.361 -24.373 1.00 47.66 75 VAL A N 1
ATOM 602 C CA . VAL A 1 75 ? 14.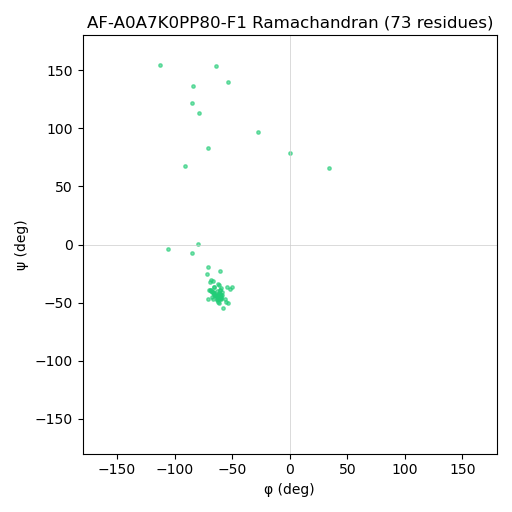295 4.656 -25.778 1.00 47.66 75 VAL A CA 1
ATOM 603 C C . VAL A 1 75 ? 15.529 5.159 -26.499 1.00 47.66 75 VAL A C 1
ATOM 605 O O . VAL A 1 75 ? 16.353 5.844 -25.850 1.00 47.66 75 VAL A O 1
#

Secondary structure (DSSP, 8-state):
--PPPHHHHHHHHHHHHHHHHHHHHHHHHHHHGGGGS-GGGHHHHHHHHHHHHHHHHHHHHHHHHHHHHSGGG--

Sequence (75 aa):
MLDLTANQWNTIYNVFSFGLVSMLACTVYTLVSQSRVLPKYRNALVLSSMVTFIAGYHYWRIFNSFTEASDGYKV

Radius of gyration: 16.83 Å; Cα contacts (8 Å, |Δi|>4): 45; chains: 1; bounding box: 34×18×47 Å